Protein AF-A0A453SPG0-F1 (afdb_monomer_lite)

pLDDT: mean 89.24, std 6.1, range [61.31, 96.19]

Structure (mmCIF, N/CA/C/O backbone):
data_AF-A0A453SPG0-F1
#
_entry.id   AF-A0A453SPG0-F1
#
loop_
_atom_site.group_PDB
_atom_site.id
_atom_site.type_symbol
_atom_site.label_atom_id
_atom_site.label_alt_id
_atom_site.label_comp_id
_atom_site.label_asym_id
_atom_site.label_entity_id
_atom_site.label_seq_id
_atom_site.pdbx_PDB_ins_code
_atom_site.Cartn_x
_atom_site.Cartn_y
_atom_site.Cartn_z
_atom_site.occupancy
_atom_site.B_iso_or_equiv
_atom_site.auth_seq_id
_atom_site.auth_comp_id
_atom_site.auth_asym_id
_atom_site.auth_atom_id
_atom_site.pdbx_PDB_model_num
ATOM 1 N N . MET A 1 1 ? 24.053 27.539 -19.633 1.00 61.31 1 MET A N 1
ATOM 2 C CA . 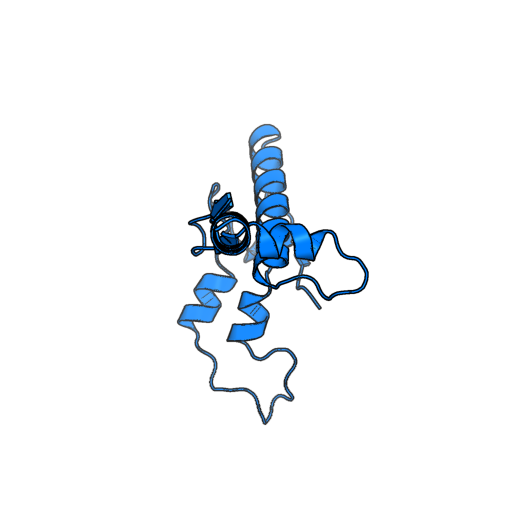MET A 1 1 ? 23.518 27.900 -18.299 1.00 61.31 1 MET A CA 1
ATOM 3 C C . MET A 1 1 ? 22.024 27.586 -18.157 1.00 61.31 1 MET A C 1
ATOM 5 O O . MET A 1 1 ? 21.679 26.845 -17.253 1.00 61.31 1 MET A O 1
ATOM 9 N N . VAL A 1 2 ? 21.152 28.029 -19.077 1.00 67.94 2 VAL A N 1
ATOM 10 C CA . VAL A 1 2 ? 19.685 27.791 -19.028 1.00 67.94 2 VAL A CA 1
ATOM 11 C C . VAL A 1 2 ? 19.288 26.307 -18.914 1.00 67.94 2 VAL A C 1
ATOM 13 O O . VAL A 1 2 ? 18.467 25.956 -18.071 1.00 67.94 2 VAL A O 1
ATOM 16 N N . TYR A 1 3 ? 19.909 25.416 -19.696 1.00 69.12 3 TYR A N 1
ATOM 17 C CA . TYR A 1 3 ? 19.643 23.970 -19.626 1.00 69.12 3 TYR A CA 1
ATOM 18 C C . TYR A 1 3 ? 19.985 23.352 -18.264 1.00 69.12 3 TYR A C 1
ATOM 20 O O . TYR A 1 3 ? 19.270 22.477 -17.784 1.00 69.12 3 TYR A O 1
ATOM 28 N N . PHE A 1 4 ? 21.044 23.842 -17.617 1.00 70.62 4 PHE A N 1
ATOM 29 C CA . PHE A 1 4 ? 21.465 23.374 -16.299 1.00 70.62 4 PHE A CA 1
ATOM 30 C C . PHE A 1 4 ? 20.476 23.819 -15.214 1.00 70.62 4 PHE A C 1
ATOM 32 O O . PHE A 1 4 ? 20.051 23.013 -14.392 1.00 70.62 4 PHE A O 1
ATOM 39 N N . THR A 1 5 ? 20.023 25.076 -15.265 1.00 74.44 5 THR A N 1
ATOM 40 C CA . THR A 1 5 ? 18.992 25.594 -14.356 1.00 74.44 5 THR A CA 1
ATOM 41 C C . THR A 1 5 ? 17.668 24.843 -14.515 1.00 74.44 5 THR A C 1
ATOM 43 O O . THR A 1 5 ? 17.046 24.474 -13.522 1.00 74.44 5 THR A O 1
ATOM 46 N N . ASN A 1 6 ? 17.257 24.557 -15.753 1.00 78.38 6 ASN A N 1
ATOM 47 C CA . ASN A 1 6 ? 16.035 23.803 -16.029 1.00 78.38 6 ASN A CA 1
ATOM 48 C C . ASN A 1 6 ? 16.138 22.355 -15.510 1.00 78.38 6 ASN A C 1
ATOM 50 O O . ASN A 1 6 ? 15.248 21.875 -14.808 1.00 78.38 6 ASN A O 1
ATOM 54 N N . PHE A 1 7 ? 17.277 21.697 -15.737 1.00 81.25 7 PHE A N 1
ATOM 55 C CA . PHE A 1 7 ? 17.544 20.369 -15.190 1.00 81.25 7 PHE A CA 1
ATOM 56 C C . PHE A 1 7 ? 17.447 20.332 -13.654 1.00 81.25 7 PHE A C 1
ATOM 58 O O . PHE A 1 7 ? 16.788 19.448 -13.103 1.00 81.25 7 PHE A O 1
ATOM 65 N N . ILE A 1 8 ? 18.024 21.321 -12.958 1.00 85.38 8 ILE A N 1
ATOM 66 C CA . ILE A 1 8 ? 17.933 21.433 -11.491 1.00 85.38 8 ILE A CA 1
ATOM 67 C C . ILE A 1 8 ? 16.475 21.550 -11.030 1.00 85.38 8 ILE A C 1
ATOM 69 O O . ILE A 1 8 ? 16.074 20.877 -10.080 1.00 85.38 8 ILE A O 1
ATOM 73 N N . ILE A 1 9 ? 15.666 22.374 -11.700 1.00 88.81 9 ILE A N 1
ATOM 74 C CA . ILE A 1 9 ? 14.254 22.576 -11.340 1.00 88.81 9 ILE A CA 1
ATOM 75 C C . ILE A 1 9 ? 13.453 21.280 -11.515 1.00 88.81 9 ILE A C 1
ATOM 77 O O . ILE A 1 9 ? 12.674 20.916 -10.633 1.00 88.81 9 ILE A O 1
ATOM 81 N N . ILE A 1 10 ? 13.674 20.560 -12.617 1.00 91.69 10 ILE A N 1
ATOM 82 C CA . ILE A 1 10 ? 12.978 19.305 -12.931 1.00 91.69 10 ILE A CA 1
ATOM 83 C C . ILE A 1 10 ? 13.333 18.190 -11.927 1.00 91.69 10 ILE A C 1
ATOM 85 O O . ILE A 1 10 ? 12.482 17.357 -11.601 1.00 91.69 10 ILE A O 1
ATOM 89 N N . MET A 1 11 ? 14.570 18.171 -11.421 1.00 92.69 11 MET A N 1
ATOM 90 C CA . MET A 1 11 ? 15.048 17.185 -10.440 1.00 92.69 11 MET A CA 1
ATOM 91 C C . MET A 1 11 ? 14.743 17.551 -8.984 1.00 92.69 11 MET A C 1
ATOM 93 O O . MET A 1 11 ? 14.839 16.689 -8.109 1.00 92.69 11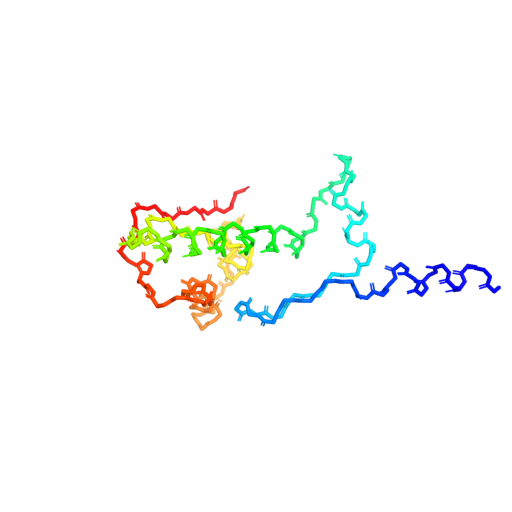 MET A O 1
ATOM 97 N N . LYS A 1 12 ? 14.358 18.799 -8.698 1.00 95.56 12 LYS A N 1
ATOM 98 C CA . LYS A 1 12 ? 13.999 19.237 -7.345 1.00 95.56 12 LYS A CA 1
ATOM 99 C C . LYS A 1 12 ? 12.839 18.399 -6.807 1.00 95.56 12 LYS A C 1
ATOM 101 O O . LYS A 1 12 ? 11.855 18.199 -7.516 1.00 95.56 12 LYS A O 1
ATOM 106 N N . VAL A 1 13 ? 12.936 17.952 -5.552 1.00 96.19 13 VAL A N 1
ATOM 107 C CA . VAL A 1 13 ? 11.839 17.296 -4.820 1.00 96.19 13 VAL A CA 1
ATOM 108 C C . VAL A 1 13 ? 10.778 18.335 -4.465 1.00 96.19 13 VAL A C 1
ATOM 110 O O . VAL A 1 13 ? 11.093 19.360 -3.864 1.00 96.19 13 VAL A O 1
ATOM 113 N N . TRP A 1 14 ? 9.531 18.073 -4.854 1.00 95.75 14 TRP A N 1
ATOM 114 C CA . TRP A 1 14 ? 8.382 18.945 -4.575 1.00 95.75 14 TRP A CA 1
ATOM 115 C C . TRP A 1 14 ? 7.447 18.352 -3.530 1.00 95.75 14 TRP A C 1
ATOM 117 O O . TRP A 1 14 ? 6.851 19.090 -2.753 1.00 95.75 14 TRP A O 1
ATOM 127 N N . ILE A 1 15 ? 7.328 17.024 -3.496 1.00 94.62 15 ILE A N 1
ATOM 128 C CA . ILE A 1 15 ? 6.503 16.331 -2.511 1.00 94.62 15 ILE A CA 1
ATOM 129 C C . ILE A 1 15 ? 7.357 15.313 -1.775 1.00 94.62 15 ILE A C 1
ATOM 131 O O . ILE A 1 15 ? 8.097 14.549 -2.394 1.00 94.62 15 ILE A O 1
ATOM 135 N N . GLN A 1 16 ? 7.208 15.282 -0.454 1.00 94.62 16 GLN A N 1
ATOM 136 C CA . GLN A 1 16 ? 7.840 14.299 0.407 1.00 94.62 16 GLN A CA 1
ATOM 137 C C . GLN A 1 16 ? 6.818 13.766 1.415 1.00 94.62 16 GLN A C 1
ATOM 139 O O . GLN A 1 16 ? 6.120 14.528 2.078 1.00 94.62 16 GLN A O 1
ATOM 144 N N . SER A 1 17 ? 6.732 12.443 1.532 1.00 90.88 17 SER A N 1
ATOM 145 C CA . SER A 1 17 ? 5.861 11.743 2.476 1.00 90.88 17 SER A CA 1
ATOM 146 C C . SER A 1 17 ? 6.688 10.705 3.223 1.00 90.88 17 SER A C 1
ATOM 148 O O . SER A 1 17 ? 7.191 9.764 2.618 1.00 90.88 17 SER A O 1
ATOM 150 N N . SER A 1 18 ? 6.871 10.879 4.531 1.00 89.25 18 SER A N 1
ATOM 151 C CA . SER A 1 18 ? 7.793 10.058 5.331 1.00 89.25 18 SER A CA 1
ATOM 152 C C . SER A 1 18 ? 7.205 8.729 5.805 1.00 89.25 18 SER A C 1
ATOM 154 O O . SER A 1 18 ? 7.953 7.783 6.041 1.00 89.25 18 SER A O 1
ATOM 156 N N . LYS A 1 19 ? 5.878 8.643 5.953 1.00 86.38 19 LYS A N 1
ATOM 157 C CA . LYS A 1 19 ? 5.179 7.470 6.492 1.00 86.38 19 LYS A CA 1
ATOM 158 C C . LYS A 1 19 ? 4.146 6.930 5.500 1.00 86.38 19 LYS A C 1
ATOM 160 O O . LYS A 1 19 ? 3.565 7.722 4.758 1.00 86.38 19 LYS A O 1
ATOM 165 N N . PRO A 1 20 ? 3.877 5.611 5.504 1.00 81.50 20 PRO A N 1
ATOM 166 C CA . PRO A 1 20 ? 4.494 4.550 6.318 1.00 81.50 20 PRO A CA 1
ATOM 167 C C . PRO A 1 20 ? 5.952 4.244 5.937 1.00 81.50 20 PRO A C 1
ATOM 169 O O . PRO A 1 20 ? 6.682 3.657 6.721 1.00 81.50 20 PRO A O 1
ATOM 172 N N . TYR A 1 21 ? 6.402 4.706 4.776 1.00 87.62 21 TYR A N 1
ATOM 173 C CA . TYR A 1 21 ? 7.800 4.678 4.342 1.00 87.62 21 TYR A CA 1
ATOM 174 C C . TYR A 1 21 ? 8.086 5.921 3.480 1.00 87.62 21 TYR A C 1
ATOM 176 O O . TYR A 1 21 ? 7.135 6.500 2.943 1.00 87.62 21 TYR A O 1
ATOM 184 N N . PRO A 1 22 ? 9.345 6.350 3.303 1.00 91.06 22 PRO A N 1
ATOM 185 C CA . PRO A 1 22 ? 9.641 7.567 2.556 1.00 91.06 22 PRO A CA 1
ATOM 186 C C . PRO A 1 22 ? 9.274 7.439 1.071 1.00 91.06 22 PRO A C 1
ATOM 188 O O . PRO A 1 22 ? 9.635 6.464 0.414 1.00 91.06 22 PRO A O 1
ATOM 191 N N . ILE A 1 23 ? 8.570 8.443 0.553 1.00 93.50 23 ILE A N 1
ATOM 192 C CA . ILE A 1 23 ? 8.359 8.713 -0.871 1.00 93.50 23 ILE A CA 1
ATOM 193 C C . ILE A 1 23 ? 8.778 10.160 -1.124 1.00 93.50 23 ILE A C 1
ATOM 195 O O . ILE A 1 23 ? 8.329 11.061 -0.412 1.00 93.50 23 ILE A O 1
ATOM 199 N N . SER A 1 24 ? 9.593 10.372 -2.155 1.00 95.50 24 SER A N 1
ATOM 200 C CA . SER A 1 24 ? 10.006 11.696 -2.621 1.00 95.50 24 SER A CA 1
ATOM 201 C C . SER A 1 24 ? 9.709 11.817 -4.109 1.00 95.50 24 SER A C 1
ATOM 203 O O . SER A 1 24 ? 10.210 11.027 -4.909 1.00 95.50 24 SER A O 1
ATOM 205 N N . LEU A 1 25 ? 8.903 12.807 -4.486 1.00 95.62 25 LEU A N 1
ATOM 206 C CA . LEU A 1 25 ? 8.536 13.057 -5.875 1.00 95.62 25 LEU A CA 1
ATOM 207 C C . LEU A 1 25 ? 9.203 14.339 -6.377 1.00 95.62 25 LEU A C 1
ATOM 209 O O . LEU A 1 25 ? 8.867 15.434 -5.905 1.00 95.62 25 LEU A O 1
ATOM 213 N N . PRO A 1 26 ? 10.139 14.231 -7.334 1.00 96.00 26 PRO A N 1
ATOM 214 C CA . PRO A 1 26 ? 10.627 15.386 -8.056 1.00 96.00 26 PRO A CA 1
ATOM 215 C C . PRO A 1 26 ? 9.603 15.883 -9.075 1.00 96.00 26 PRO A C 1
ATOM 217 O O . PRO A 1 26 ? 8.722 15.130 -9.505 1.00 96.00 26 PRO A O 1
ATOM 220 N N . LEU A 1 27 ? 9.757 17.136 -9.509 1.00 94.69 27 LEU A N 1
ATOM 221 C CA . LEU A 1 27 ? 8.859 17.767 -10.482 1.00 94.69 27 LEU A CA 1
ATOM 222 C C . LEU A 1 27 ? 8.684 16.920 -11.751 1.00 94.69 27 LEU A C 1
ATOM 224 O O . LEU A 1 27 ? 7.566 16.789 -12.242 1.00 94.69 27 LEU A O 1
ATOM 228 N N . LYS A 1 28 ? 9.752 16.266 -12.229 1.00 94.25 28 LYS A N 1
ATOM 229 C CA . LYS A 1 28 ? 9.689 15.352 -13.381 1.00 94.25 28 LYS A CA 1
ATOM 230 C C . LYS A 1 28 ? 8.615 14.271 -13.242 1.00 94.25 28 LYS A C 1
ATOM 232 O O . LYS A 1 28 ? 7.908 13.993 -14.205 1.00 94.25 28 LYS A O 1
ATOM 237 N N . LYS A 1 29 ? 8.511 13.640 -12.065 1.00 94.19 29 LYS A N 1
ATOM 238 C CA . LYS A 1 29 ? 7.539 12.562 -11.825 1.00 94.19 29 LYS A CA 1
ATOM 239 C C . LYS A 1 29 ? 6.113 13.108 -11.799 1.00 94.19 29 LYS A C 1
ATOM 241 O O . LYS A 1 29 ? 5.222 12.506 -12.382 1.00 94.19 29 LYS A O 1
ATOM 246 N N . LEU A 1 30 ? 5.922 14.284 -11.198 1.00 91.94 30 LEU A N 1
ATOM 247 C CA . LEU A 1 30 ? 4.626 14.969 -11.178 1.00 91.94 30 LEU A CA 1
ATOM 248 C C . LEU A 1 30 ? 4.171 15.361 -12.586 1.00 91.94 30 LEU A C 1
ATOM 250 O O . LEU A 1 30 ? 3.023 15.131 -12.940 1.00 91.94 30 LEU A O 1
ATOM 254 N N . GLN A 1 31 ? 5.077 15.891 -13.410 1.00 92.25 31 GLN A N 1
ATOM 255 C CA . GLN A 1 31 ? 4.795 16.179 -14.817 1.00 92.25 31 GLN A CA 1
ATOM 256 C C . GLN A 1 31 ? 4.475 14.904 -15.602 1.00 92.25 31 GLN A C 1
ATOM 258 O O . GLN A 1 31 ? 3.575 14.914 -16.431 1.00 92.25 31 GLN A O 1
ATOM 263 N N . GLY A 1 32 ? 5.188 13.807 -15.329 1.00 92.44 32 GLY A N 1
ATOM 264 C CA . GLY A 1 32 ? 4.908 12.501 -15.925 1.00 92.44 32 GLY A CA 1
ATOM 265 C C . GLY A 1 32 ? 3.519 11.966 -15.578 1.00 92.44 32 GLY A C 1
ATOM 266 O O . GLY A 1 32 ? 2.873 11.393 -16.438 1.00 92.44 32 GLY A O 1
ATOM 267 N N . MET A 1 33 ? 3.024 12.212 -14.363 1.00 90.44 33 MET A N 1
ATOM 268 C CA . MET A 1 33 ? 1.677 11.803 -13.938 1.00 90.44 33 MET A CA 1
ATOM 269 C C . MET A 1 33 ? 0.548 12.499 -14.719 1.00 90.44 33 MET A C 1
ATOM 271 O O . MET A 1 33 ? -0.562 11.983 -14.760 1.00 90.44 33 MET A O 1
ATOM 275 N N . LEU A 1 34 ? 0.813 13.668 -15.312 1.00 90.31 34 LEU A N 1
ATOM 276 C CA . LEU A 1 34 ? -0.159 14.407 -16.128 1.00 90.31 34 LEU A CA 1
ATOM 277 C C . LEU A 1 34 ? -0.190 13.945 -17.590 1.00 90.31 34 LEU A C 1
ATOM 279 O O . LEU A 1 34 ? -1.034 14.409 -18.350 1.00 90.31 34 LEU A O 1
ATOM 283 N N . LYS A 1 35 ? 0.751 13.086 -17.989 1.00 92.38 35 LYS A N 1
ATOM 284 C CA . LYS A 1 35 ? 0.838 12.538 -19.338 1.00 92.38 35 LYS A CA 1
ATOM 285 C C . LYS A 1 35 ? 0.005 11.266 -19.421 1.00 92.38 35 LYS A C 1
ATOM 287 O O . LYS A 1 35 ? 0.197 10.355 -18.624 1.00 92.38 35 LYS A O 1
ATOM 292 N N . ASP A 1 36 ? -0.910 11.223 -20.373 1.00 89.44 36 ASP A N 1
ATOM 293 C CA . ASP A 1 36 ? -1.827 10.111 -20.626 1.00 89.44 36 ASP A CA 1
ATOM 294 C C . ASP A 1 36 ? -1.220 9.022 -21.525 1.00 89.44 36 ASP A C 1
ATOM 296 O O . ASP A 1 36 ? -1.679 7.881 -21.512 1.00 89.44 36 ASP A O 1
ATOM 300 N N . ASP A 1 37 ? -0.153 9.348 -22.256 1.00 94.00 37 ASP A N 1
ATOM 301 C CA . ASP A 1 37 ? 0.586 8.436 -23.133 1.00 94.00 37 ASP A CA 1
ATOM 302 C C . ASP A 1 37 ? 1.635 7.579 -22.404 1.00 94.00 37 ASP A C 1
ATOM 304 O O . ASP A 1 37 ? 2.205 6.656 -22.990 1.00 94.00 37 ASP A O 1
ATOM 308 N N . LEU A 1 38 ? 1.902 7.864 -21.126 1.00 90.50 38 LEU A N 1
ATOM 309 C CA . LEU A 1 38 ? 2.912 7.174 -20.328 1.00 90.50 38 LEU A CA 1
ATOM 310 C C . LEU A 1 38 ? 2.301 6.470 -19.112 1.00 90.50 38 LEU A C 1
ATOM 312 O O . LEU A 1 38 ? 1.363 6.976 -18.497 1.00 90.50 38 LEU A O 1
ATOM 316 N N . PRO A 1 39 ? 2.869 5.325 -18.692 1.00 89.62 39 PRO A N 1
ATOM 317 C CA . PRO A 1 39 ? 2.456 4.690 -17.453 1.00 89.62 39 PRO A CA 1
ATOM 318 C C . PRO A 1 39 ? 2.782 5.587 -16.253 1.00 89.62 39 PRO A C 1
ATOM 320 O O . PRO A 1 39 ? 3.845 6.213 -16.182 1.00 89.62 39 PRO A O 1
ATOM 323 N N . MET A 1 40 ? 1.883 5.599 -15.271 1.00 90.81 40 MET A N 1
ATOM 324 C CA . MET A 1 40 ? 2.095 6.319 -14.019 1.00 90.81 40 MET A CA 1
ATOM 325 C C . MET A 1 40 ? 3.294 5.742 -13.253 1.00 90.81 40 MET A C 1
ATOM 327 O O . MET A 1 40 ? 3.430 4.529 -13.095 1.00 90.81 40 MET A O 1
ATOM 331 N N . ASP A 1 41 ? 4.156 6.615 -12.728 1.00 93.00 41 ASP A N 1
ATOM 332 C CA . ASP A 1 41 ? 5.249 6.191 -11.852 1.00 93.00 41 ASP A CA 1
ATOM 333 C C . ASP A 1 41 ? 4.701 5.556 -10.561 1.00 93.00 41 ASP A C 1
ATOM 335 O O . ASP A 1 41 ? 3.763 6.064 -9.942 1.00 93.00 41 ASP A O 1
ATOM 339 N N . LYS A 1 42 ? 5.322 4.460 -10.115 1.00 92.31 42 LYS A N 1
ATOM 340 C CA . LYS A 1 42 ? 4.898 3.716 -8.917 1.00 92.31 42 LYS A CA 1
ATOM 341 C C . LYS A 1 42 ? 4.816 4.578 -7.653 1.00 92.31 42 LYS A C 1
ATOM 343 O O . LYS A 1 42 ? 3.926 4.373 -6.835 1.00 92.31 42 LYS A O 1
ATOM 348 N N . ASP A 1 43 ? 5.724 5.537 -7.475 1.00 94.00 43 ASP A N 1
ATOM 349 C CA . ASP A 1 43 ? 5.746 6.378 -6.281 1.00 94.00 43 ASP A CA 1
ATOM 350 C C . ASP A 1 43 ? 4.627 7.423 -6.349 1.00 94.00 43 ASP A C 1
ATOM 352 O O . ASP A 1 43 ? 4.052 7.770 -5.318 1.00 94.00 43 ASP A O 1
ATOM 356 N N . CYS A 1 44 ? 4.278 7.885 -7.558 1.00 94.19 44 CYS A N 1
ATOM 357 C CA . CYS A 1 44 ? 3.090 8.708 -7.790 1.00 94.19 44 CYS A CA 1
ATOM 358 C C . CYS A 1 44 ? 1.820 7.929 -7.433 1.00 94.19 44 CYS A C 1
ATOM 360 O O . CYS A 1 44 ? 1.023 8.416 -6.632 1.00 94.19 44 CYS A O 1
ATOM 362 N N . PHE A 1 45 ? 1.672 6.700 -7.937 1.00 93.44 45 PHE A N 1
ATOM 363 C CA . PHE A 1 45 ? 0.536 5.836 -7.605 1.00 93.44 45 PHE A CA 1
ATOM 364 C C . PHE A 1 45 ? 0.426 5.591 -6.091 1.00 93.44 45 PHE A C 1
ATOM 366 O O . PHE A 1 45 ? -0.623 5.821 -5.487 1.00 93.44 45 PHE A O 1
ATOM 373 N N . ASN A 1 46 ? 1.529 5.206 -5.444 1.00 93.44 46 ASN A N 1
ATOM 374 C CA . ASN A 1 46 ? 1.561 4.954 -4.002 1.00 93.44 46 ASN A CA 1
ATOM 375 C C . ASN A 1 46 ? 1.218 6.211 -3.185 1.00 93.44 46 ASN A C 1
ATOM 377 O O . ASN A 1 46 ? 0.629 6.112 -2.107 1.00 93.44 46 ASN A O 1
ATOM 381 N N . LEU A 1 47 ? 1.557 7.406 -3.682 1.00 92.81 47 LEU A N 1
ATOM 382 C CA . LEU A 1 47 ? 1.170 8.661 -3.043 1.00 92.81 47 LEU A CA 1
ATOM 383 C C . LEU A 1 47 ? -0.335 8.953 -3.187 1.00 92.81 47 LEU A C 1
ATOM 385 O O . LEU A 1 47 ? -0.943 9.457 -2.242 1.00 92.81 47 LEU A O 1
ATOM 389 N N . VAL A 1 48 ? -0.951 8.608 -4.320 1.00 92.31 48 VAL A N 1
ATOM 390 C CA . VAL A 1 48 ? -2.411 8.713 -4.501 1.00 92.31 48 VAL A CA 1
ATOM 391 C C . VAL A 1 48 ? -3.140 7.769 -3.542 1.00 92.31 48 VAL A C 1
ATOM 393 O O . VAL A 1 48 ? -4.044 8.202 -2.830 1.00 92.31 48 VAL A O 1
ATOM 396 N N . VAL A 1 49 ? -2.686 6.515 -3.426 1.00 93.56 49 VAL A N 1
ATOM 397 C CA . VAL A 1 49 ? -3.225 5.546 -2.453 1.00 93.56 49 VAL A CA 1
ATOM 398 C C . VAL A 1 49 ? -3.133 6.084 -1.020 1.00 93.56 49 VAL A C 1
ATOM 400 O O . VAL A 1 49 ? -4.113 6.047 -0.272 1.00 93.56 49 VAL A O 1
ATOM 403 N N . ARG A 1 50 ? -1.981 6.661 -0.648 1.00 91.75 50 ARG A N 1
ATOM 404 C CA . ARG A 1 50 ? -1.796 7.335 0.649 1.00 91.75 50 ARG A CA 1
ATOM 405 C C . ARG A 1 50 ? -2.811 8.436 0.884 1.00 91.75 50 ARG A C 1
ATOM 407 O O . ARG A 1 50 ? -3.331 8.543 1.992 1.00 91.75 50 ARG A O 1
ATOM 414 N N . LYS A 1 51 ? -3.061 9.267 -0.129 1.00 91.75 51 LYS A N 1
ATOM 415 C CA . LYS A 1 51 ? -4.006 10.378 -0.025 1.00 91.75 51 LYS A CA 1
ATOM 416 C C . LYS A 1 51 ? -5.419 9.868 0.244 1.00 91.75 51 LYS A C 1
ATOM 418 O O . LYS A 1 51 ? -6.047 10.366 1.171 1.00 91.75 51 LYS A O 1
ATOM 423 N N . PHE A 1 52 ? -5.871 8.847 -0.484 1.00 92.19 52 PHE A N 1
ATOM 424 C CA . PHE A 1 52 ? -7.188 8.247 -0.257 1.00 92.19 52 PHE A CA 1
ATOM 425 C C . PHE A 1 52 ? -7.323 7.639 1.137 1.00 92.19 52 PHE A C 1
ATOM 427 O O . PHE A 1 52 ? -8.282 7.949 1.837 1.00 92.19 52 PHE A O 1
ATOM 434 N N . MET A 1 53 ? -6.338 6.857 1.593 1.00 91.56 53 MET A N 1
ATOM 435 C CA . MET A 1 53 ? -6.374 6.326 2.960 1.00 91.56 53 MET A CA 1
ATOM 436 C C . MET A 1 53 ? -6.382 7.428 4.013 1.00 91.56 53 MET A C 1
ATOM 438 O O . MET A 1 53 ? -7.084 7.317 5.014 1.00 91.56 53 MET A O 1
ATOM 442 N N . PHE A 1 54 ? -5.609 8.492 3.810 1.00 90.25 54 PHE A N 1
ATOM 443 C CA . PHE A 1 54 ? -5.579 9.610 4.742 1.00 90.25 54 PHE A CA 1
ATOM 444 C C . PHE A 1 54 ? -6.931 10.333 4.816 1.00 90.25 54 PHE A C 1
ATOM 446 O O . PHE A 1 54 ? -7.395 10.636 5.915 1.00 90.25 54 PHE A O 1
ATOM 453 N N . ASP A 1 55 ? -7.590 10.551 3.678 1.00 91.06 55 ASP A N 1
ATOM 454 C CA . ASP A 1 55 ? -8.921 11.167 3.621 1.00 91.06 55 ASP A CA 1
ATOM 455 C C . ASP A 1 55 ? -9.993 10.290 4.281 1.00 91.06 55 ASP A C 1
ATOM 457 O O . ASP A 1 55 ? -10.819 10.794 5.051 1.00 91.06 55 ASP A O 1
ATOM 461 N N . ASP A 1 56 ? -9.947 8.975 4.049 1.00 90.25 56 ASP A N 1
ATOM 462 C CA . ASP A 1 56 ? -10.839 8.005 4.691 1.00 90.25 56 ASP A CA 1
ATOM 463 C C . ASP A 1 56 ? -10.633 7.992 6.212 1.00 90.25 56 ASP A C 1
ATOM 465 O O . ASP A 1 56 ? -11.601 8.014 6.976 1.00 90.25 56 ASP A O 1
ATOM 469 N N . ILE A 1 57 ? -9.376 8.042 6.670 1.00 89.25 57 ILE A N 1
ATOM 470 C CA . ILE A 1 57 ? -9.037 8.140 8.094 1.00 89.25 57 ILE A CA 1
ATOM 471 C C . ILE A 1 57 ? -9.591 9.428 8.703 1.00 89.25 57 ILE A C 1
ATOM 473 O O . ILE A 1 57 ? -10.244 9.379 9.747 1.00 89.25 57 ILE A O 1
ATOM 477 N N . GLN A 1 58 ? -9.372 10.576 8.060 1.00 90.31 58 GLN A N 1
ATOM 478 C CA . GLN A 1 58 ? -9.895 11.852 8.549 1.00 90.31 58 GLN A CA 1
ATOM 479 C C . GLN A 1 58 ? -11.426 11.856 8.613 1.00 90.31 58 GLN A C 1
ATOM 481 O O . GLN A 1 58 ? -12.013 12.375 9.566 1.00 90.31 58 GLN A O 1
ATOM 486 N N . THR A 1 59 ? -12.084 11.268 7.616 1.00 90.81 59 THR A N 1
ATOM 487 C CA . THR A 1 59 ? -13.546 11.170 7.561 1.00 90.81 59 THR A CA 1
ATOM 488 C C . THR A 1 59 ? -14.080 10.267 8.670 1.00 90.81 59 THR A C 1
ATOM 490 O O . THR A 1 59 ? -15.013 10.646 9.383 1.00 90.81 59 THR A O 1
ATOM 493 N N . ALA A 1 60 ? -13.460 9.108 8.883 1.00 89.31 60 ALA A N 1
ATOM 494 C CA . ALA A 1 60 ? -13.808 8.187 9.960 1.00 89.31 60 ALA A CA 1
ATOM 495 C C . ALA A 1 60 ? -13.638 8.828 11.346 1.00 89.31 60 ALA A C 1
ATOM 497 O O . ALA A 1 60 ? -14.526 8.716 12.188 1.00 89.31 60 ALA A O 1
ATOM 498 N N . GLN A 1 61 ? -12.555 9.585 11.563 1.00 88.88 61 GLN A N 1
ATOM 499 C CA . GLN A 1 61 ? -12.329 10.328 12.810 1.00 88.88 61 GLN A CA 1
ATOM 500 C C . GLN A 1 61 ? -13.433 11.353 13.082 1.00 88.88 61 GLN A C 1
ATOM 502 O O . GLN A 1 61 ? -13.963 11.406 14.192 1.00 88.88 61 GLN A O 1
ATOM 507 N N . LYS A 1 62 ? -13.814 12.143 12.070 1.00 91.62 62 LYS A N 1
ATOM 508 C CA . LYS A 1 62 ? -14.873 13.159 12.198 1.00 91.62 62 LYS A CA 1
ATOM 509 C C . LYS A 1 62 ? -16.243 12.540 12.462 1.00 91.62 62 LYS A C 1
ATOM 511 O O . LYS A 1 62 ? -17.016 13.063 13.257 1.00 91.62 62 LYS A O 1
ATOM 516 N N . THR A 1 63 ? -16.539 11.427 11.799 1.00 92.56 63 THR A N 1
ATOM 517 C CA . THR A 1 63 ? -17.847 10.762 11.868 1.00 92.56 63 THR A CA 1
ATOM 518 C C . THR A 1 63 ? -17.932 9.704 12.969 1.00 92.56 63 THR A C 1
ATOM 520 O O . THR A 1 63 ? -18.999 9.128 13.157 1.00 92.56 63 THR A O 1
ATOM 523 N N . LYS A 1 64 ? -16.834 9.428 13.690 1.00 88.06 64 LYS A N 1
ATOM 524 C CA . LYS A 1 64 ? -16.700 8.341 14.681 1.00 88.06 64 LYS A CA 1
ATOM 525 C C . LYS A 1 64 ? -17.042 6.949 14.127 1.00 88.06 64 LYS A C 1
ATOM 527 O O . LYS A 1 64 ? -17.447 6.064 14.876 1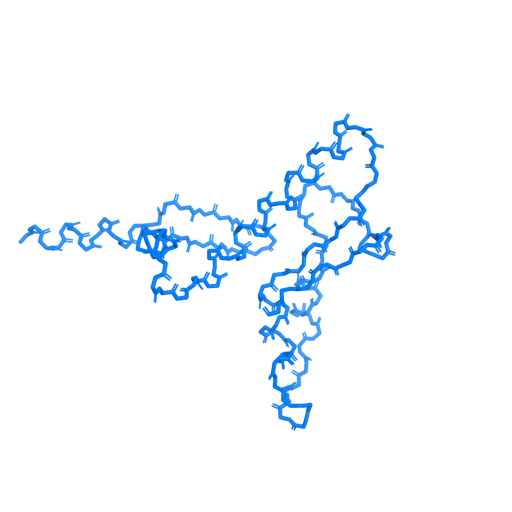.00 88.06 64 LYS A O 1
ATOM 532 N N . HIS A 1 65 ? -16.882 6.757 12.822 1.00 88.38 65 HIS A N 1
ATOM 533 C CA . HIS A 1 65 ? -17.060 5.461 12.174 1.00 88.38 65 HIS A CA 1
ATOM 534 C C . HIS A 1 65 ? -15.742 4.679 12.145 1.00 88.38 65 HIS A C 1
ATOM 536 O O . HIS A 1 65 ? -14.656 5.239 12.285 1.00 88.38 65 HIS A O 1
ATOM 542 N N . LEU A 1 66 ? -15.841 3.364 11.953 1.00 88.31 66 LEU A N 1
ATOM 543 C CA . LEU A 1 66 ? -14.680 2.493 11.774 1.00 88.31 66 LEU A CA 1
ATOM 544 C C . LEU A 1 66 ? -14.138 2.578 10.342 1.00 88.31 66 LEU A C 1
ATOM 546 O O . LEU A 1 66 ? -14.888 2.788 9.387 1.00 88.31 66 LEU A O 1
ATOM 550 N N . ILE A 1 67 ? -12.836 2.332 10.194 1.00 91.12 67 ILE A N 1
ATOM 551 C CA . ILE A 1 67 ? -12.189 2.179 8.887 1.00 91.12 67 ILE A CA 1
ATOM 552 C C . ILE A 1 67 ? -12.686 0.885 8.236 1.00 91.12 67 ILE A C 1
ATOM 554 O O . ILE A 1 67 ? -12.285 -0.214 8.613 1.00 91.12 67 ILE A O 1
ATOM 558 N N . ALA A 1 68 ? -13.576 1.015 7.253 1.00 90.69 68 ALA A N 1
ATOM 559 C CA . ALA A 1 68 ? -14.174 -0.131 6.572 1.00 90.69 68 ALA A CA 1
ATOM 560 C C . ALA A 1 68 ? -13.347 -0.641 5.380 1.00 90.69 68 ALA A C 1
ATOM 562 O O . ALA A 1 68 ? -13.563 -1.773 4.952 1.00 90.69 68 ALA A O 1
ATOM 563 N N . LYS A 1 69 ? -12.430 0.170 4.844 1.00 92.00 69 LYS A N 1
ATOM 564 C CA . LYS A 1 69 ? -11.641 -0.141 3.647 1.00 92.00 69 LYS A CA 1
ATOM 565 C C . LYS A 1 69 ? -10.158 0.054 3.931 1.00 92.00 69 LYS A C 1
ATOM 567 O O . LYS A 1 69 ? -9.781 1.022 4.586 1.00 92.00 69 LYS A O 1
ATOM 572 N N . HIS A 1 70 ? -9.333 -0.843 3.410 1.00 93.19 70 HIS A N 1
ATOM 573 C CA . HIS A 1 70 ? -7.882 -0.704 3.418 1.00 93.19 70 HIS A CA 1
ATOM 574 C C . HIS A 1 70 ? -7.357 -0.783 1.985 1.00 93.19 70 HIS A C 1
ATOM 576 O O . HIS A 1 70 ? -7.690 -1.725 1.269 1.00 93.19 70 HIS A O 1
ATOM 582 N N . TYR A 1 71 ? -6.539 0.181 1.564 1.00 93.44 71 TYR A N 1
ATOM 583 C CA . TYR A 1 71 ? -5.852 0.131 0.273 1.00 93.44 71 TYR A CA 1
ATOM 584 C C . TYR A 1 71 ? -4.409 -0.339 0.473 1.00 93.44 71 TYR A C 1
ATOM 586 O O . TYR A 1 71 ? -3.681 0.228 1.291 1.00 93.44 71 TYR A O 1
ATOM 594 N N . LEU A 1 72 ? -4.002 -1.351 -0.290 1.00 92.75 72 LEU A N 1
ATOM 595 C CA . LEU A 1 72 ? -2.598 -1.698 -0.485 1.00 92.75 72 LEU A CA 1
ATOM 596 C C . LEU A 1 72 ? -2.018 -0.844 -1.614 1.00 92.75 72 LEU A C 1
ATOM 598 O O . LEU A 1 72 ? -2.736 -0.370 -2.493 1.00 92.75 72 LEU A O 1
ATOM 602 N N . ASP A 1 73 ? -0.707 -0.654 -1.595 1.00 92.69 73 ASP A N 1
ATOM 603 C CA . ASP A 1 73 ? 0.015 0.055 -2.646 1.00 92.69 73 ASP A CA 1
ATOM 604 C C . ASP A 1 73 ? 0.965 -0.895 -3.401 1.00 92.69 73 ASP A C 1
ATOM 606 O O . ASP A 1 73 ? 1.058 -2.091 -3.101 1.00 92.69 73 ASP A O 1
ATOM 610 N N . MET A 1 74 ? 1.686 -0.386 -4.402 1.00 92.94 74 MET A N 1
ATOM 611 C CA . MET A 1 74 ? 2.559 -1.212 -5.243 1.00 92.94 74 MET A CA 1
ATOM 612 C C . MET A 1 74 ? 3.743 -1.827 -4.480 1.00 92.94 74 MET A C 1
ATOM 614 O O . MET A 1 74 ? 4.412 -2.706 -5.025 1.00 92.94 74 MET A O 1
ATOM 618 N N . LYS A 1 75 ? 4.036 -1.433 -3.227 1.00 91.06 75 LYS A N 1
ATOM 619 C CA . LYS A 1 75 ? 5.037 -2.165 -2.436 1.00 91.06 75 LYS A CA 1
ATOM 620 C C . LYS A 1 75 ? 4.597 -3.584 -2.131 1.00 91.06 75 LYS A C 1
ATOM 622 O O . LYS A 1 75 ? 5.450 -4.462 -2.156 1.00 91.06 75 LYS A O 1
ATOM 627 N N . PHE A 1 76 ? 3.307 -3.825 -1.902 1.00 91.25 76 PHE A N 1
ATOM 628 C CA . PHE A 1 76 ? 2.808 -5.185 -1.697 1.00 91.25 76 PHE A CA 1
ATOM 629 C C . PHE A 1 76 ? 3.182 -6.087 -2.883 1.00 91.25 76 PHE A C 1
ATOM 631 O O . PHE A 1 76 ? 3.715 -7.180 -2.694 1.00 91.25 76 PHE A O 1
ATOM 638 N N . TRP A 1 77 ? 2.997 -5.590 -4.109 1.00 90.38 77 TRP A N 1
ATOM 639 C CA . TRP A 1 77 ? 3.359 -6.297 -5.340 1.00 90.38 77 TRP A CA 1
ATOM 640 C C . TRP A 1 77 ? 4.843 -6.608 -5.428 1.00 90.38 77 TRP A C 1
ATOM 642 O O . TRP A 1 77 ? 5.221 -7.745 -5.697 1.00 90.38 77 TRP A O 1
ATOM 652 N N . MET A 1 78 ? 5.676 -5.597 -5.183 1.00 89.31 78 MET A N 1
ATOM 653 C CA . MET A 1 78 ? 7.130 -5.730 -5.248 1.00 89.31 78 MET A CA 1
ATOM 654 C C . MET A 1 78 ? 7.668 -6.704 -4.198 1.00 89.31 78 MET A C 1
ATOM 656 O O . MET A 1 78 ? 8.638 -7.406 -4.465 1.00 89.31 78 MET A O 1
ATOM 660 N N . THR A 1 79 ? 7.057 -6.743 -3.014 1.00 91.44 79 THR A N 1
ATOM 661 C CA . THR A 1 79 ? 7.481 -7.631 -1.928 1.00 91.44 79 THR A CA 1
ATOM 662 C C . THR A 1 79 ? 7.025 -9.072 -2.141 1.00 91.44 79 THR A C 1
ATOM 664 O O . THR A 1 79 ? 7.741 -10.004 -1.787 1.00 91.44 79 THR A O 1
ATOM 667 N N . THR A 1 80 ? 5.835 -9.270 -2.709 1.00 90.75 80 THR A N 1
ATOM 668 C CA . THR A 1 80 ? 5.248 -10.607 -2.905 1.00 90.75 80 THR A CA 1
ATOM 669 C C . THR A 1 80 ? 5.567 -11.230 -4.261 1.00 90.75 80 THR A C 1
ATOM 671 O O . THR A 1 80 ? 5.241 -12.397 -4.475 1.00 90.75 80 THR A O 1
ATOM 674 N N . ASP A 1 81 ? 6.167 -10.468 -5.182 1.00 90.50 81 ASP A N 1
ATOM 675 C CA . ASP A 1 81 ? 6.287 -10.831 -6.597 1.00 90.50 81 ASP A CA 1
ATOM 676 C C . ASP A 1 81 ? 4.923 -11.271 -7.179 1.00 90.50 81 ASP A C 1
ATOM 678 O O . ASP A 1 81 ? 4.836 -12.239 -7.936 1.00 90.50 81 ASP A O 1
ATOM 682 N N . PHE A 1 82 ? 3.835 -10.576 -6.808 1.00 86.44 82 PHE A N 1
ATOM 683 C CA . PHE A 1 82 ? 2.456 -11.013 -7.077 1.00 86.44 82 PHE A CA 1
ATOM 684 C C . PHE A 1 82 ? 2.204 -11.358 -8.553 1.00 86.44 82 PHE A C 1
ATOM 686 O O . PHE A 1 82 ? 1.634 -12.408 -8.853 1.00 86.44 82 PHE A O 1
ATOM 693 N N . GLY A 1 83 ? 2.701 -10.518 -9.468 1.00 85.31 83 GLY A N 1
ATOM 694 C CA . GLY A 1 83 ? 2.569 -10.698 -10.917 1.00 85.31 83 GLY A CA 1
ATOM 695 C C . GLY A 1 83 ? 3.471 -11.777 -11.533 1.00 85.31 83 GLY A C 1
ATOM 696 O O . GLY A 1 83 ? 3.406 -11.999 -12.739 1.00 85.31 83 GLY A O 1
ATOM 697 N N . ARG A 1 84 ? 4.331 -12.444 -10.752 1.00 89.69 84 ARG A N 1
ATOM 698 C CA . ARG A 1 84 ? 5.148 -13.569 -11.229 1.00 89.69 84 ARG A CA 1
ATOM 699 C C . ARG A 1 84 ? 4.452 -14.898 -10.968 1.00 89.69 84 ARG A C 1
ATOM 701 O O . ARG A 1 84 ? 3.784 -15.075 -9.944 1.00 89.69 84 ARG A O 1
ATOM 708 N N . HIS A 1 85 ? 4.687 -15.848 -11.872 1.00 92.00 85 HIS A N 1
ATOM 709 C CA . HIS A 1 85 ? 4.289 -17.240 -11.684 1.00 92.00 85 HIS A CA 1
ATOM 710 C C . HIS A 1 85 ? 4.818 -17.762 -10.334 1.00 92.00 85 HIS A C 1
ATOM 712 O O . HIS A 1 85 ? 5.975 -17.465 -10.014 1.00 92.00 85 HIS A O 1
ATOM 718 N N . PRO A 1 86 ? 4.023 -18.523 -9.556 1.00 90.44 86 PRO A N 1
ATOM 719 C CA . PRO A 1 86 ? 4.404 -18.987 -8.219 1.00 90.44 86 PRO A CA 1
ATOM 720 C C . PRO A 1 86 ? 5.791 -19.635 -8.148 1.00 90.44 86 PRO A C 1
ATOM 722 O O . PRO A 1 86 ? 6.566 -19.298 -7.257 1.00 90.44 86 PRO A O 1
ATOM 725 N N . ASP A 1 87 ? 6.137 -20.460 -9.137 1.00 93.88 87 ASP A N 1
ATOM 726 C CA . ASP A 1 87 ? 7.424 -21.173 -9.197 1.00 93.88 87 ASP A CA 1
ATOM 727 C C . ASP A 1 87 ? 8.646 -20.255 -9.381 1.00 93.88 87 ASP A C 1
ATOM 729 O O . ASP A 1 87 ? 9.777 -20.665 -9.131 1.00 93.88 87 ASP A O 1
ATOM 733 N N . PHE A 1 88 ? 8.435 -19.006 -9.813 1.00 93.31 88 PHE A N 1
ATOM 734 C CA . PHE A 1 88 ? 9.495 -18.019 -10.060 1.00 93.31 88 PHE A CA 1
ATOM 735 C C . PHE A 1 88 ? 9.462 -16.840 -9.080 1.00 93.31 88 PHE A C 1
ATOM 737 O O . PHE A 1 88 ? 10.160 -15.837 -9.286 1.00 93.31 88 PHE A O 1
ATOM 744 N N . ARG A 1 89 ? 8.641 -16.918 -8.027 1.00 91.75 89 ARG A N 1
ATOM 745 C CA . ARG A 1 89 ? 8.632 -15.906 -6.968 1.00 91.75 89 ARG A CA 1
ATOM 746 C C . ARG A 1 89 ? 9.887 -16.041 -6.122 1.00 91.75 89 ARG A C 1
ATOM 748 O O . ARG A 1 89 ? 10.336 -17.143 -5.806 1.00 91.75 89 ARG A O 1
ATOM 755 N N . LYS A 1 90 ? 10.465 -14.906 -5.737 1.00 90.94 90 LYS A N 1
ATOM 756 C CA . LYS A 1 90 ? 11.540 -14.904 -4.745 1.00 90.94 90 LYS A CA 1
ATOM 757 C C . LYS A 1 90 ? 10.993 -15.366 -3.396 1.00 90.94 90 LYS A C 1
ATOM 759 O O . LYS A 1 90 ? 9.793 -15.297 -3.130 1.00 90.94 90 LYS A O 1
ATOM 764 N N . LYS A 1 91 ? 11.897 -15.800 -2.516 1.00 92.62 91 LYS A N 1
ATOM 765 C CA . LYS A 1 91 ? 11.549 -16.061 -1.118 1.00 92.62 91 LYS A CA 1
ATOM 766 C C . LYS A 1 91 ? 10.928 -14.798 -0.519 1.00 92.62 91 LYS A C 1
ATOM 768 O O . LYS A 1 91 ? 11.533 -13.730 -0.582 1.00 92.62 91 LYS A O 1
ATOM 773 N N . LEU A 1 92 ? 9.736 -14.950 0.051 1.00 92.62 92 LEU A N 1
ATOM 774 C CA . LEU A 1 92 ? 8.985 -13.848 0.632 1.00 92.62 92 LEU A CA 1
ATOM 775 C C . LEU A 1 92 ? 9.746 -13.237 1.812 1.00 92.62 92 LEU A C 1
ATOM 777 O O . LEU A 1 92 ? 10.076 -13.931 2.777 1.00 92.62 92 LEU A O 1
ATOM 781 N N . ASP A 1 93 ? 9.970 -11.930 1.741 1.00 92.44 93 ASP A N 1
ATOM 782 C CA . ASP A 1 93 ? 10.433 -11.137 2.872 1.00 92.44 93 ASP A CA 1
ATOM 783 C C . ASP A 1 93 ? 9.225 -10.777 3.747 1.00 92.44 93 ASP A C 1
ATOM 785 O O . ASP A 1 93 ? 8.439 -9.877 3.439 1.00 92.44 93 ASP A O 1
ATOM 789 N N . VAL A 1 94 ? 9.049 -11.543 4.823 1.00 92.06 94 VAL A N 1
ATOM 790 C CA . VAL A 1 94 ? 7.902 -11.414 5.731 1.00 92.06 94 VAL A CA 1
ATOM 791 C C . VAL A 1 94 ? 7.913 -10.067 6.462 1.00 92.06 94 VAL A C 1
ATOM 793 O O . VAL A 1 94 ? 6.846 -9.500 6.701 1.00 92.06 94 VAL A O 1
ATOM 796 N N . GLU A 1 95 ? 9.087 -9.515 6.775 1.00 90.38 95 GLU A N 1
ATOM 797 C CA . GLU A 1 95 ? 9.202 -8.229 7.470 1.00 90.38 95 GLU A CA 1
ATOM 798 C C . GLU A 1 95 ? 8.805 -7.072 6.549 1.00 90.38 95 GLU A C 1
ATOM 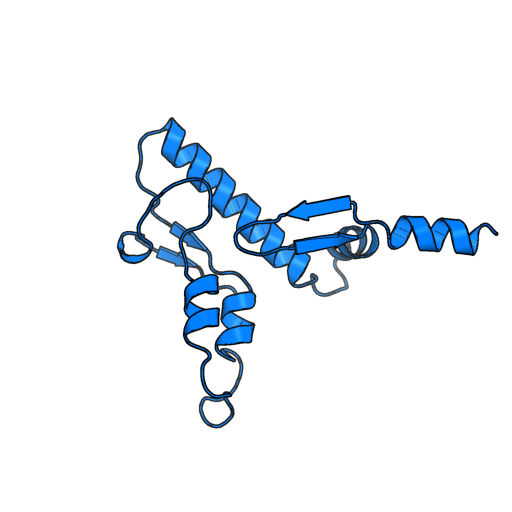800 O O . GLU A 1 95 ? 7.995 -6.219 6.923 1.00 90.38 95 GLU A O 1
ATOM 805 N N . GLN A 1 96 ? 9.296 -7.072 5.306 1.00 87.50 96 GLN A N 1
ATOM 806 C CA . GLN A 1 96 ? 8.876 -6.082 4.311 1.00 87.50 96 GLN A CA 1
ATOM 807 C C . GLN A 1 96 ? 7.398 -6.225 3.953 1.00 87.50 96 GLN A C 1
ATOM 809 O O . GLN A 1 96 ? 6.722 -5.220 3.701 1.00 87.50 96 GLN A O 1
ATOM 814 N N . LEU A 1 97 ? 6.870 -7.453 3.960 1.00 89.56 97 LEU A N 1
ATOM 815 C CA . LEU A 1 97 ? 5.452 -7.682 3.716 1.00 89.56 97 LEU A CA 1
ATOM 816 C C . LEU A 1 97 ? 4.630 -7.043 4.830 1.00 89.56 97 LEU A C 1
ATOM 818 O O . LEU A 1 97 ? 3.713 -6.278 4.529 1.00 89.56 97 LEU A O 1
ATOM 822 N N . ALA A 1 98 ? 5.002 -7.286 6.089 1.00 87.81 98 ALA A N 1
ATOM 823 C CA . ALA A 1 98 ? 4.343 -6.703 7.251 1.00 87.81 98 ALA A CA 1
ATOM 824 C C . ALA A 1 98 ? 4.292 -5.171 7.166 1.00 87.81 98 ALA A C 1
ATOM 826 O O . ALA A 1 98 ? 3.242 -4.590 7.422 1.00 87.81 98 ALA A O 1
ATOM 827 N N . ILE A 1 99 ? 5.376 -4.516 6.729 1.00 83.81 99 ILE A N 1
ATOM 828 C CA . ILE A 1 99 ? 5.410 -3.057 6.521 1.00 83.81 99 ILE A CA 1
ATOM 829 C C . ILE A 1 99 ? 4.399 -2.611 5.454 1.00 83.81 99 ILE A C 1
ATOM 831 O O . ILE A 1 99 ? 3.759 -1.573 5.620 1.00 83.81 99 ILE A O 1
ATOM 835 N N . SER A 1 100 ? 4.247 -3.372 4.366 1.00 83.50 100 SER A N 1
ATOM 836 C CA . SER A 1 100 ? 3.332 -3.024 3.267 1.00 83.50 100 SER A CA 1
ATOM 837 C C . SER A 1 100 ? 1.848 -3.214 3.597 1.00 83.50 100 SER A C 1
ATOM 839 O O . SER A 1 100 ? 1.015 -2.528 3.014 1.00 83.50 100 SER A O 1
ATOM 841 N N . VAL A 1 101 ? 1.523 -4.114 4.532 1.00 85.69 101 VAL A N 1
ATOM 842 C CA . VAL A 1 101 ? 0.140 -4.406 4.957 1.00 85.69 101 VAL A CA 1
ATOM 843 C C . VAL A 1 101 ? -0.221 -3.760 6.295 1.00 85.69 101 VAL A C 1
ATOM 845 O O . VAL A 1 101 ? -1.337 -3.927 6.785 1.00 85.69 101 VAL A O 1
ATOM 848 N N . HIS A 1 102 ? 0.724 -3.064 6.932 1.00 85.31 102 HIS A N 1
ATOM 849 C CA . HIS A 1 102 ? 0.487 -2.434 8.222 1.00 85.31 102 HIS A CA 1
ATOM 850 C C . HIS A 1 102 ? -0.541 -1.304 8.114 1.00 85.31 102 HIS A C 1
ATOM 852 O O . HIS A 1 102 ? -0.774 -0.717 7.056 1.00 85.31 102 HIS A O 1
ATOM 858 N N . ASN A 1 103 ? -1.121 -0.944 9.256 1.00 82.56 103 ASN A N 1
ATOM 859 C CA . ASN A 1 103 ? -2.013 0.198 9.354 1.00 82.56 103 ASN A CA 1
ATOM 860 C C . ASN A 1 103 ? -1.350 1.473 8.822 1.00 82.56 103 ASN A C 1
ATOM 862 O O . ASN A 1 103 ? -0.241 1.845 9.218 1.00 82.56 103 ASN A O 1
ATOM 866 N N . TRP A 1 104 ? -2.090 2.192 7.983 1.00 85.69 104 TRP A N 1
ATOM 867 C CA . TRP A 1 104 ? -1.720 3.539 7.569 1.00 85.69 104 TRP A CA 1
ATOM 868 C C . TRP A 1 104 ? -1.601 4.484 8.784 1.00 85.69 104 TRP A C 1
ATOM 870 O O . TRP A 1 104 ? -2.386 4.385 9.732 1.00 85.69 104 TRP A O 1
ATOM 880 N N . PRO A 1 105 ? -0.617 5.403 8.788 1.00 78.94 105 PRO A N 1
ATOM 881 C CA . 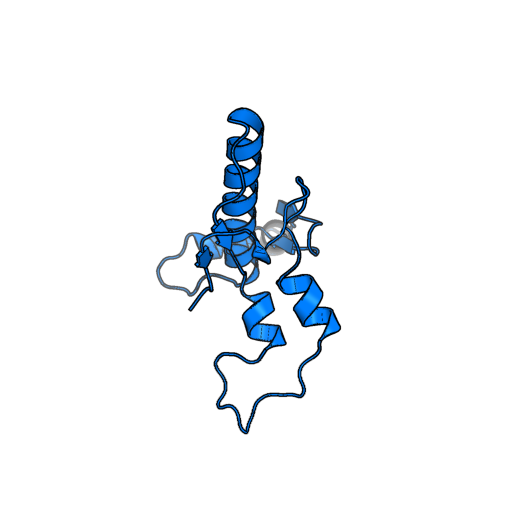PRO A 1 105 ? -0.391 6.325 9.896 1.00 78.94 105 PRO A CA 1
ATOM 882 C C . PRO A 1 105 ? -1.581 7.279 10.082 1.00 78.94 105 PRO A C 1
ATOM 884 O O . PRO A 1 105 ? -2.237 7.662 9.120 1.00 78.94 105 PRO A O 1
ATOM 887 N N . GLY A 1 106 ? -1.814 7.724 11.320 1.00 74.25 106 GLY A N 1
ATOM 888 C CA . GLY A 1 106 ? -2.827 8.739 11.647 1.00 74.25 106 GLY A CA 1
ATOM 889 C C . GLY A 1 106 ? -4.006 8.218 12.468 1.00 74.25 106 GLY A C 1
ATOM 890 O O . GLY A 1 106 ? -4.613 8.993 13.203 1.00 74.25 106 GLY A O 1
ATOM 891 N N . ILE A 1 107 ? -4.282 6.911 12.440 1.00 72.44 107 ILE A N 1
ATOM 892 C CA . ILE A 1 107 ? -5.233 6.270 13.354 1.00 72.44 107 ILE A CA 1
ATOM 893 C C . ILE A 1 107 ? -4.810 4.829 13.641 1.00 72.44 107 ILE A C 1
ATOM 895 O O . ILE A 1 107 ? -4.295 4.133 12.768 1.00 72.44 107 ILE A O 1
ATOM 899 N N . LYS A 1 108 ? -5.032 4.368 14.874 1.00 78.19 108 LYS A N 1
ATOM 900 C CA . LYS A 1 108 ? -4.958 2.940 15.183 1.00 78.19 108 LYS A CA 1
ATOM 901 C C . LYS A 1 108 ? -6.270 2.299 14.740 1.00 78.19 108 LYS A C 1
ATOM 903 O O . LYS A 1 108 ? -7.314 2.576 15.319 1.00 78.19 108 LYS A O 1
ATOM 908 N N . TYR A 1 109 ? -6.205 1.458 13.723 1.00 85.56 109 TYR A N 1
ATOM 909 C CA . TYR A 1 109 ? -7.279 0.543 13.343 1.00 85.56 109 TYR A CA 1
ATOM 910 C C . TYR A 1 109 ? -6.681 -0.854 13.184 1.00 85.56 109 TYR A C 1
ATOM 912 O O . TYR A 1 109 ? -5.486 -1.038 13.398 1.00 85.56 109 TYR A O 1
ATOM 920 N N . ASN A 1 110 ? -7.497 -1.853 12.884 1.00 87.19 110 ASN A N 1
ATOM 921 C CA . ASN A 1 110 ? -6.999 -3.187 12.594 1.00 87.19 110 ASN A CA 1
ATOM 922 C C . ASN A 1 110 ? -7.422 -3.559 11.176 1.00 87.19 110 ASN A C 1
ATOM 924 O O . ASN A 1 110 ? -8.619 -3.613 10.896 1.00 87.19 110 ASN A O 1
ATOM 928 N N . VAL A 1 111 ? -6.457 -3.824 10.293 1.00 89.06 111 VAL A N 1
ATOM 929 C CA . VAL A 1 111 ? -6.734 -4.277 8.920 1.00 89.06 111 VAL A CA 1
ATOM 930 C C . VAL A 1 111 ? -7.652 -5.504 8.902 1.00 89.06 111 VAL A C 1
ATOM 932 O O . VAL A 1 111 ? -8.526 -5.581 8.045 1.00 89.06 111 VAL A O 1
ATOM 935 N N . SER A 1 112 ? -7.562 -6.409 9.888 1.00 88.62 112 SER A N 1
ATOM 936 C CA . SER A 1 112 ? -8.450 -7.583 9.969 1.00 88.62 112 SER A CA 1
ATOM 937 C C . SER A 1 112 ? -9.915 -7.246 10.273 1.00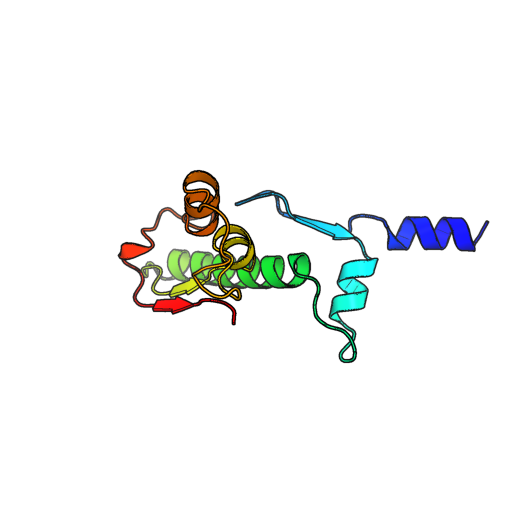 88.62 112 SER A C 1
ATOM 939 O O . SER A 1 112 ? -10.779 -8.106 10.143 1.00 88.62 112 SER A O 1
ATOM 941 N N . THR A 1 113 ? -10.204 -6.009 10.688 1.00 89.44 113 THR A N 1
ATOM 942 C CA . THR A 1 113 ? -11.570 -5.512 10.927 1.00 89.44 113 THR A CA 1
ATOM 943 C C . THR A 1 113 ? -12.135 -4.733 9.740 1.00 89.44 113 THR A C 1
ATOM 945 O O . THR A 1 113 ? -13.314 -4.377 9.747 1.00 89.44 113 THR A O 1
ATOM 948 N N . CYS A 1 114 ? -11.322 -4.466 8.711 1.00 92.38 114 CYS A N 1
ATOM 949 C CA . CYS A 1 114 ? -11.800 -3.843 7.484 1.00 92.38 114 CYS A CA 1
ATOM 950 C C . CYS A 1 114 ? -12.719 -4.808 6.723 1.00 92.38 114 CYS A C 1
ATOM 952 O O . CYS A 1 114 ? -12.455 -6.003 6.629 1.00 92.38 114 CYS A O 1
ATOM 954 N N . LYS A 1 115 ? -13.799 -4.274 6.146 1.00 94.56 115 LYS A N 1
ATOM 955 C CA . LYS A 1 115 ? -14.752 -5.037 5.330 1.00 94.56 115 LYS A CA 1
ATOM 956 C C . LYS A 1 115 ? -14.172 -5.394 3.966 1.00 94.56 115 LYS A C 1
ATOM 958 O O . LYS A 1 115 ? -14.513 -6.435 3.417 1.00 94.56 115 LYS A O 1
ATOM 963 N N . THR A 1 116 ? -13.334 -4.519 3.408 1.00 95.25 116 THR A N 1
ATOM 964 C CA . THR A 1 116 ? -12.681 -4.741 2.115 1.00 95.25 116 THR A CA 1
ATOM 965 C C . THR A 1 116 ? -11.206 -4.363 2.155 1.00 95.25 116 THR A C 1
ATOM 967 O O . THR A 1 116 ? -10.802 -3.399 2.811 1.00 95.25 116 THR A O 1
ATOM 970 N N . ILE A 1 117 ? -10.408 -5.122 1.403 1.00 93.19 117 ILE A N 1
ATOM 971 C CA . ILE A 1 117 ? -9.010 -4.817 1.104 1.00 93.19 117 ILE A CA 1
ATOM 972 C C . ILE A 1 117 ? -8.912 -4.613 -0.405 1.00 93.19 117 ILE A C 1
ATOM 974 O O . ILE A 1 117 ? -9.265 -5.494 -1.184 1.00 93.19 117 ILE A O 1
ATOM 978 N N . HIS A 1 118 ? -8.463 -3.433 -0.809 1.00 93.19 118 HIS A N 1
ATOM 979 C CA . HIS A 1 118 ? -8.283 -3.060 -2.201 1.00 93.19 118 HIS A CA 1
ATOM 980 C C . HIS A 1 118 ? -6.820 -3.264 -2.573 1.00 93.19 118 HIS A C 1
ATOM 982 O O . HIS A 1 118 ? -5.930 -2.639 -1.995 1.00 93.19 118 HIS A O 1
ATOM 988 N N . ILE A 1 119 ? -6.586 -4.152 -3.533 1.00 90.75 119 ILE A N 1
ATOM 989 C CA . ILE A 1 119 ? -5.257 -4.489 -4.034 1.00 90.75 119 ILE A CA 1
ATOM 990 C C . ILE A 1 119 ? -5.127 -3.858 -5.426 1.00 90.75 119 ILE A C 1
ATOM 992 O O . ILE A 1 119 ? -6.034 -4.054 -6.237 1.00 90.75 119 ILE A O 1
ATOM 996 N N . PRO A 1 120 ? -4.061 -3.089 -5.713 1.00 87.00 120 PRO A N 1
ATOM 997 C CA . PRO A 1 120 ? -3.809 -2.614 -7.071 1.00 87.00 120 PRO A CA 1
ATOM 998 C C . PRO A 1 120 ? -3.577 -3.824 -7.983 1.00 87.00 120 PRO A C 1
ATOM 1000 O O . PRO A 1 120 ? -2.988 -4.797 -7.520 1.00 87.00 120 PRO A O 1
ATOM 1003 N N . VAL A 1 121 ? -4.065 -3.799 -9.226 1.00 80.38 121 VAL A N 1
ATOM 1004 C CA . VAL A 1 121 ? -3.875 -4.872 -10.222 1.00 80.38 121 VAL A CA 1
ATOM 1005 C C . VAL A 1 121 ? -3.348 -4.346 -11.538 1.00 80.38 121 VAL A C 1
ATOM 1007 O O . VAL A 1 121 ? -3.698 -3.194 -11.874 1.00 80.38 121 VAL A O 1
#

Secondary structure (DSSP, 8-state):
-HHHHHHHHHHSEEEEE-SSS-EEEEHHHHHHHT-SSSPPPHHHHHHHHHHHHHHHHHHHHHHT----EEE--HHHHHHHTTTS-GGGPPPP-HHHHHHHHSPPTTS---GGG-SEEE---

Organism: Aegilops tauschii subsp. strangulata (NCBI:txid200361)

Radius of gyration: 17.21 Å; chains: 1; bounding box: 41×49×38 Å

Foldseek 3Di:
DVVVVVVCQQQDFDDWDPPPHIATDGNVLVVQCPDPVDDRDQSNQVVVLLVVLVVLLVVCVVVVHAAQEAEFGCLLCVQAVVVDDPVPTDDHPVVSNCSRQDDTPDDDDDSVNHNYYHYDD

Sequence (121 aa):
MVYFTNFIIIMKVWIQSSKPYPISLPLKKLQGMLKDDLPMDKDCFNLVVRKFMFDDIQTAQKTKHLIAKHYLDMKFWMTTDFGRHPDFRKKLDVEQLAISVHNWPGIKYNVSTCKTIHIPV